Protein AF-A0A257AW34-F1 (afdb_monomer_lite)

Structure (mmCIF, N/CA/C/O backbone):
data_AF-A0A257AW34-F1
#
_entry.id   AF-A0A257AW34-F1
#
loop_
_atom_site.group_PDB
_atom_site.id
_atom_site.type_symbol
_atom_site.label_atom_id
_atom_site.label_alt_id
_atom_site.label_comp_id
_atom_site.label_asym_id
_atom_site.label_entity_id
_atom_site.label_seq_id
_atom_site.pdbx_PDB_ins_code
_atom_site.Cartn_x
_atom_site.Cartn_y
_atom_site.Cartn_z
_atom_site.occupancy
_atom_site.B_iso_or_equiv
_atom_site.auth_seq_id
_atom_site.auth_comp_id
_atom_site.auth_asym_id
_atom_site.auth_atom_id
_atom_site.pdbx_PDB_model_num
ATOM 1 N N . ALA A 1 1 ? -14.317 16.051 4.951 1.00 37.16 1 ALA A N 1
ATOM 2 C CA . ALA A 1 1 ? -13.404 15.230 4.131 1.00 37.16 1 ALA A CA 1
ATOM 3 C C . ALA A 1 1 ? -13.103 13.939 4.892 1.00 37.16 1 ALA A C 1
ATOM 5 O O . ALA A 1 1 ? -12.239 13.953 5.751 1.00 37.16 1 ALA A O 1
ATOM 6 N N . LEU A 1 2 ? -13.880 12.873 4.670 1.00 44.28 2 LEU A N 1
ATOM 7 C CA . LEU A 1 2 ? -13.832 11.630 5.470 1.00 44.28 2 LEU A CA 1
ATOM 8 C C . LEU A 1 2 ? -13.422 10.385 4.659 1.00 44.28 2 LEU A C 1
ATOM 10 O O . LEU A 1 2 ? -13.595 9.264 5.111 1.00 44.28 2 LEU A O 1
ATOM 14 N N . LEU A 1 3 ? -12.867 10.561 3.459 1.00 48.34 3 LEU A N 1
ATOM 15 C CA . LEU A 1 3 ? -12.553 9.457 2.545 1.00 48.34 3 LEU A CA 1
ATOM 16 C C . LEU A 1 3 ? -11.049 9.405 2.287 1.00 48.34 3 LEU A C 1
ATOM 18 O O . LEU A 1 3 ? -10.592 9.928 1.273 1.00 48.34 3 LEU A O 1
ATOM 22 N N . ALA A 1 4 ? -10.271 8.872 3.241 1.00 53.78 4 ALA A N 1
ATOM 23 C CA . ALA A 1 4 ? -8.833 8.642 3.036 1.00 53.78 4 ALA A CA 1
ATOM 24 C C . ALA A 1 4 ? -8.041 8.013 4.203 1.00 53.78 4 ALA A C 1
ATOM 26 O O . ALA A 1 4 ? -6.869 7.703 3.995 1.00 53.78 4 ALA A O 1
ATOM 27 N N . LEU A 1 5 ? -8.563 7.915 5.428 1.00 61.16 5 LEU A N 1
ATOM 28 C CA . LEU A 1 5 ? -7.758 7.466 6.572 1.00 61.16 5 LEU A CA 1
ATOM 29 C C . LEU A 1 5 ? -7.882 5.951 6.777 1.00 61.16 5 LEU A C 1
ATOM 31 O O . LEU A 1 5 ? -8.985 5.418 6.776 1.00 61.16 5 LEU A O 1
ATOM 35 N N . GLY A 1 6 ? -6.751 5.264 6.964 1.00 62.81 6 GLY A N 1
ATOM 36 C CA . GLY A 1 6 ? -6.718 3.834 7.271 1.00 62.81 6 GLY A CA 1
ATOM 37 C C . GLY A 1 6 ? -7.396 3.512 8.605 1.00 62.81 6 GLY A C 1
ATOM 38 O O . GLY A 1 6 ? -7.564 4.384 9.466 1.00 62.81 6 GLY A O 1
ATOM 39 N N . ALA A 1 7 ? -7.760 2.242 8.792 1.00 67.31 7 ALA A N 1
ATOM 40 C CA . ALA A 1 7 ? -8.637 1.774 9.870 1.00 67.31 7 ALA A CA 1
ATOM 41 C C . ALA A 1 7 ? -8.239 2.253 11.283 1.00 67.31 7 ALA A C 1
ATOM 43 O O . ALA A 1 7 ? -9.112 2.526 12.106 1.00 67.31 7 ALA A O 1
ATOM 44 N N . ARG A 1 8 ? -6.939 2.419 11.581 1.00 69.06 8 ARG A N 1
ATOM 45 C CA . ARG A 1 8 ? -6.475 2.954 12.881 1.00 69.06 8 ARG A CA 1
ATOM 46 C C . ARG A 1 8 ? -6.868 4.408 13.116 1.00 69.06 8 ARG A C 1
ATOM 48 O O . ARG A 1 8 ? -7.265 4.754 14.225 1.00 69.06 8 ARG A O 1
ATOM 55 N N . ALA A 1 9 ? -6.733 5.258 12.107 1.00 69.88 9 ALA A N 1
ATOM 56 C CA . ALA A 1 9 ? -7.029 6.675 12.257 1.00 69.88 9 ALA A CA 1
ATOM 57 C C . ALA A 1 9 ? -8.541 6.937 12.209 1.00 69.88 9 ALA A C 1
ATOM 59 O O . ALA A 1 9 ? -9.041 7.733 12.999 1.00 69.88 9 ALA A O 1
ATOM 60 N N . LEU A 1 10 ? -9.285 6.165 11.408 1.00 74.44 10 LEU A N 1
ATOM 61 C CA . LEU A 1 10 ? -10.747 6.155 11.466 1.00 74.44 10 LEU A CA 1
ATOM 62 C C . LEU A 1 10 ? -11.251 5.688 12.845 1.00 74.44 10 LEU A C 1
ATOM 64 O O . LEU A 1 10 ? -12.094 6.344 13.451 1.00 74.44 10 LEU A O 1
ATOM 68 N N . ARG A 1 11 ? -10.666 4.622 13.410 1.00 79.25 11 ARG A N 1
ATOM 69 C CA . ARG A 1 11 ? -10.960 4.176 14.785 1.00 79.25 11 ARG A CA 1
ATOM 70 C C . ARG A 1 11 ? -10.692 5.271 15.820 1.00 79.25 11 ARG A C 1
ATOM 72 O O . ARG A 1 11 ? -11.488 5.437 16.741 1.00 79.25 11 ARG A O 1
ATOM 79 N N . TYR A 1 12 ? -9.588 6.007 15.687 1.00 79.00 12 TYR A N 1
ATOM 80 C CA . TYR A 1 12 ? -9.249 7.105 16.595 1.00 79.00 12 TYR A CA 1
ATOM 81 C C . TYR A 1 12 ? -10.294 8.229 16.554 1.00 79.00 12 TYR A C 1
ATOM 83 O O . TYR A 1 12 ? -10.777 8.648 17.606 1.00 79.00 12 TYR A O 1
ATOM 91 N N . GLU A 1 13 ? -10.708 8.663 15.361 1.00 80.88 13 GLU A N 1
ATOM 92 C CA . GLU A 1 13 ? -11.752 9.684 15.213 1.00 80.88 13 GLU A CA 1
ATOM 93 C C . GLU A 1 13 ? -13.102 9.233 15.780 1.00 80.88 13 GLU A C 1
ATOM 95 O O . GLU A 1 13 ? -13.773 10.001 16.470 1.00 80.88 13 GLU A O 1
ATOM 100 N N . LEU A 1 14 ? -13.512 7.988 15.521 1.00 81.94 14 LEU A N 1
ATOM 101 C CA . LEU A 1 14 ? -14.790 7.470 16.016 1.00 81.94 14 LEU A CA 1
ATOM 102 C C . LEU A 1 14 ? -14.805 7.379 17.551 1.00 81.94 14 LEU A C 1
ATOM 104 O O . LEU A 1 14 ? -15.817 7.707 18.170 1.00 81.94 14 LEU A O 1
ATOM 108 N N . ARG A 1 15 ? -13.670 7.035 18.178 1.00 83.75 15 ARG A N 1
ATOM 109 C CA . ARG A 1 15 ? -13.525 7.092 19.643 1.00 83.75 15 ARG A CA 1
ATOM 110 C C . ARG A 1 15 ? -13.613 8.518 20.174 1.00 83.75 15 ARG A C 1
ATOM 112 O O . ARG A 1 15 ? -14.295 8.736 21.170 1.00 83.75 15 ARG A O 1
ATOM 119 N N . GLN A 1 16 ? -12.968 9.489 19.520 1.00 85.88 16 GLN A N 1
ATOM 120 C CA . GLN A 1 16 ? -13.089 10.901 19.913 1.00 85.88 16 GLN A CA 1
ATOM 121 C C . GLN A 1 16 ? -14.533 11.411 19.827 1.00 85.88 16 GLN A C 1
ATOM 123 O O . GLN A 1 16 ? -14.926 12.276 20.604 1.00 85.88 16 GLN A O 1
ATOM 128 N N . LYS A 1 17 ? -15.338 10.842 18.928 1.00 85.00 17 LYS A N 1
ATOM 129 C CA . LYS A 1 17 ? -16.772 11.132 18.794 1.00 85.00 17 LYS A CA 1
ATOM 130 C C . LYS A 1 17 ? -17.658 10.378 19.797 1.00 85.00 17 LYS A C 1
ATOM 132 O O . LYS A 1 17 ? -18.877 10.469 19.702 1.00 85.00 17 LYS A O 1
ATOM 137 N N . GLY A 1 18 ? -17.075 9.643 20.747 1.00 86.56 18 GLY A N 1
ATOM 138 C CA . GLY A 1 18 ? -17.807 8.929 21.798 1.00 86.56 18 GLY A CA 1
ATOM 139 C C . GLY A 1 18 ? -18.462 7.622 21.347 1.00 86.56 18 GLY A C 1
ATOM 140 O O . GLY A 1 18 ? -19.282 7.069 22.078 1.00 86.56 18 GLY A O 1
ATOM 141 N N . ILE A 1 19 ? -18.116 7.109 20.164 1.00 86.00 19 ILE A N 1
ATOM 142 C CA . ILE A 1 19 ? -18.658 5.842 19.665 1.00 86.00 19 ILE A CA 1
ATOM 143 C C . ILE A 1 19 ? -17.971 4.683 20.395 1.00 86.00 19 ILE A C 1
ATOM 145 O O . ILE A 1 19 ? -16.755 4.685 20.606 1.00 86.00 19 ILE A O 1
ATOM 149 N N . SER A 1 20 ? -18.755 3.686 20.806 1.00 84.25 20 SER A N 1
ATOM 150 C CA . SER A 1 20 ? -18.249 2.538 21.557 1.00 84.25 20 SER A CA 1
ATOM 151 C C . SER A 1 20 ? -17.346 1.638 20.706 1.00 84.25 20 SER A C 1
ATOM 153 O O . SER A 1 20 ? -17.540 1.466 19.504 1.00 84.25 20 SER A O 1
ATOM 155 N N . GLU A 1 21 ? -16.367 0.989 21.344 1.00 73.94 21 GLU A N 1
ATOM 156 C CA . GLU A 1 21 ? -15.418 0.095 20.660 1.00 73.94 21 GLU A CA 1
ATOM 157 C C . GLU A 1 21 ? -16.103 -1.126 20.011 1.00 73.94 21 GLU A C 1
ATOM 159 O O . GLU A 1 21 ? -15.539 -1.740 19.108 1.00 73.94 21 GLU A O 1
ATOM 164 N N . SER A 1 22 ? -17.301 -1.519 20.464 1.00 71.94 22 SER A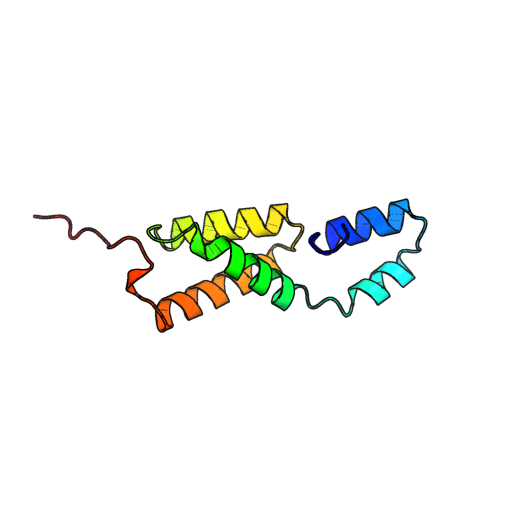 N 1
ATOM 165 C CA . SER A 1 22 ? -18.097 -2.567 19.809 1.00 71.94 22 SER A CA 1
ATOM 166 C C . SER A 1 22 ? -18.636 -2.096 18.458 1.00 71.94 22 SER A C 1
ATOM 168 O O . SER A 1 22 ? -18.360 -2.748 17.458 1.00 71.94 22 SER A O 1
ATOM 170 N N . ILE A 1 23 ? -19.281 -0.925 18.414 1.00 76.56 23 ILE A N 1
ATOM 171 C CA . ILE A 1 23 ? -19.816 -0.327 17.180 1.00 76.56 23 ILE A CA 1
ATOM 172 C C . ILE A 1 23 ? -18.682 0.006 16.206 1.00 76.56 23 ILE A C 1
ATOM 174 O O . ILE A 1 23 ? -18.805 -0.220 15.008 1.00 76.56 23 ILE A O 1
ATOM 178 N N . ILE A 1 24 ? -17.543 0.496 16.706 1.00 75.81 24 ILE A N 1
ATOM 179 C CA . ILE A 1 24 ? -16.382 0.778 15.853 1.00 75.81 24 ILE A CA 1
ATOM 180 C C . ILE A 1 24 ? -15.805 -0.507 15.256 1.00 75.81 24 ILE A C 1
ATOM 182 O O . ILE A 1 24 ? -15.406 -0.511 14.098 1.00 75.81 24 ILE A O 1
ATOM 186 N N . ARG A 1 25 ? -15.733 -1.602 16.022 1.00 68.38 25 ARG A N 1
ATOM 187 C CA . ARG A 1 25 ? -15.261 -2.885 15.485 1.00 68.38 25 ARG A CA 1
ATOM 188 C C . ARG A 1 25 ? -16.196 -3.433 14.419 1.00 68.38 25 ARG A C 1
ATOM 190 O O . ARG A 1 25 ? -15.690 -3.878 13.403 1.00 68.38 25 ARG A O 1
ATOM 197 N N . GLU A 1 26 ? -17.501 -3.367 14.643 1.00 67.31 26 GLU A N 1
ATOM 198 C CA . GLU A 1 26 ? -18.516 -3.809 13.683 1.00 67.31 26 GLU A CA 1
ATOM 199 C C . GLU A 1 26 ? -18.479 -2.964 12.401 1.00 67.31 26 GLU A C 1
ATOM 201 O O . GLU A 1 26 ? -18.321 -3.502 11.313 1.00 67.31 26 GLU A O 1
ATOM 206 N N . ALA A 1 27 ? -18.466 -1.634 12.525 1.00 68.31 27 ALA A N 1
ATOM 207 C CA . ALA A 1 27 ? -18.401 -0.724 11.380 1.00 68.31 27 ALA A CA 1
ATOM 208 C C . ALA A 1 27 ? -17.083 -0.815 10.587 1.00 68.31 27 ALA A C 1
ATOM 210 O O . ALA A 1 27 ? -17.043 -0.473 9.409 1.00 68.31 27 ALA A O 1
ATOM 211 N N . LEU A 1 28 ? -15.992 -1.239 11.234 1.00 67.56 28 LEU A N 1
ATOM 212 C CA . LEU A 1 28 ? -14.697 -1.460 10.587 1.00 67.56 28 LEU A CA 1
ATOM 213 C C . LEU A 1 28 ? -14.483 -2.913 10.139 1.00 67.56 28 LEU A C 1
ATOM 215 O O . LEU A 1 28 ? -13.462 -3.178 9.512 1.00 67.56 28 LEU A O 1
ATOM 219 N N . ALA A 1 29 ? -15.387 -3.843 10.463 1.00 61.16 29 ALA A N 1
ATOM 220 C CA . ALA A 1 29 ? -15.261 -5.251 10.081 1.00 61.16 29 ALA A CA 1
ATOM 221 C C . ALA A 1 29 ? -15.491 -5.459 8.576 1.00 61.16 29 ALA A C 1
ATOM 223 O O . ALA A 1 29 ? -14.826 -6.299 7.979 1.00 61.16 29 ALA A O 1
ATOM 224 N N . ASP A 1 30 ? -16.357 -4.641 7.970 1.00 54.03 30 ASP A N 1
ATOM 225 C CA . ASP A 1 30 ? -16.642 -4.646 6.526 1.00 54.03 30 ASP A CA 1
ATOM 226 C C . ASP A 1 30 ? -15.680 -3.768 5.707 1.00 54.03 30 ASP A C 1
ATOM 228 O O . ASP A 1 30 ? -15.754 -3.721 4.478 1.00 54.03 30 ASP A O 1
ATOM 232 N N . VAL A 1 31 ? -14.753 -3.058 6.360 1.00 61.78 31 VAL A N 1
ATOM 233 C CA . VAL A 1 31 ? -13.703 -2.317 5.654 1.00 61.78 31 VAL A CA 1
ATOM 234 C C . VAL A 1 31 ? -12.658 -3.329 5.199 1.00 61.78 31 VAL A C 1
ATOM 236 O O . VAL A 1 31 ? -11.836 -3.784 5.997 1.00 61.78 31 VAL A O 1
ATOM 239 N N . ASN A 1 32 ? -12.683 -3.682 3.912 1.00 68.75 32 ASN A N 1
ATOM 240 C CA . ASN A 1 32 ? -11.676 -4.543 3.301 1.00 68.75 32 ASN A CA 1
ATOM 241 C C . ASN A 1 32 ? -10.327 -3.802 3.241 1.00 68.75 32 ASN A C 1
ATOM 243 O O . ASN A 1 32 ? -9.958 -3.179 2.244 1.00 68.75 32 ASN A O 1
ATOM 247 N N . ALA A 1 33 ? -9.605 -3.839 4.362 1.00 71.69 33 ALA A N 1
ATOM 248 C CA . ALA A 1 33 ? -8.360 -3.112 4.570 1.00 71.69 33 ALA A CA 1
ATOM 249 C C . ALA A 1 33 ? -7.289 -3.458 3.525 1.00 71.69 33 ALA A C 1
ATOM 251 O O . ALA A 1 33 ? -6.439 -2.618 3.226 1.00 71.69 33 ALA A O 1
ATOM 252 N N . GLU A 1 34 ? -7.346 -4.664 2.958 1.00 75.19 34 GLU A N 1
ATOM 253 C CA . GLU A 1 34 ? -6.452 -5.116 1.897 1.00 75.19 34 GLU A CA 1
ATOM 254 C C . GLU A 1 34 ? -6.780 -4.457 0.551 1.00 75.19 34 GLU A C 1
ATOM 256 O O . GLU A 1 34 ? -5.889 -3.869 -0.066 1.00 75.19 34 GLU A O 1
ATOM 261 N N . GLU A 1 35 ? -8.047 -4.457 0.130 1.00 82.12 35 GLU A N 1
ATOM 262 C CA . GLU A 1 35 ? -8.478 -3.758 -1.092 1.00 82.12 35 GLU A CA 1
ATOM 263 C C . GLU A 1 35 ? -8.234 -2.247 -1.010 1.00 82.12 35 GLU A C 1
ATOM 265 O O . GLU A 1 35 ? -7.787 -1.621 -1.977 1.00 82.12 35 GLU A O 1
ATOM 270 N N . ASP A 1 36 ? -8.478 -1.646 0.153 1.00 85.50 36 ASP A N 1
ATOM 271 C CA . ASP A 1 36 ? -8.220 -0.224 0.373 1.00 85.50 36 ASP A CA 1
ATOM 272 C C . ASP A 1 36 ? -6.720 0.098 0.363 1.00 85.50 36 ASP A C 1
ATOM 274 O O . ASP A 1 36 ? -6.309 1.127 -0.193 1.00 85.50 36 ASP A O 1
ATOM 278 N N . ALA A 1 37 ? -5.887 -0.781 0.930 1.00 88.12 37 ALA A N 1
ATOM 279 C CA . ALA A 1 37 ? -4.435 -0.656 0.866 1.00 88.12 37 ALA A CA 1
ATOM 280 C C . ALA A 1 37 ? -3.937 -0.769 -0.578 1.00 88.12 37 ALA A C 1
ATOM 282 O O . ALA A 1 37 ? -3.115 0.050 -0.999 1.00 88.12 37 ALA A O 1
ATOM 283 N N . LEU A 1 38 ? -4.464 -1.719 -1.354 1.00 90.81 38 LEU A N 1
ATOM 284 C CA . LEU A 1 38 ? -4.120 -1.902 -2.763 1.00 90.81 38 LEU A CA 1
ATOM 285 C C . LEU A 1 38 ? -4.520 -0.684 -3.602 1.00 90.81 38 LEU A C 1
ATOM 287 O O . LEU A 1 38 ? -3.691 -0.143 -4.337 1.00 90.81 38 LEU A O 1
ATOM 291 N N . ARG A 1 39 ? -5.742 -0.168 -3.432 1.00 90.75 39 ARG A N 1
ATOM 292 C CA . ARG A 1 39 ? -6.207 1.038 -4.139 1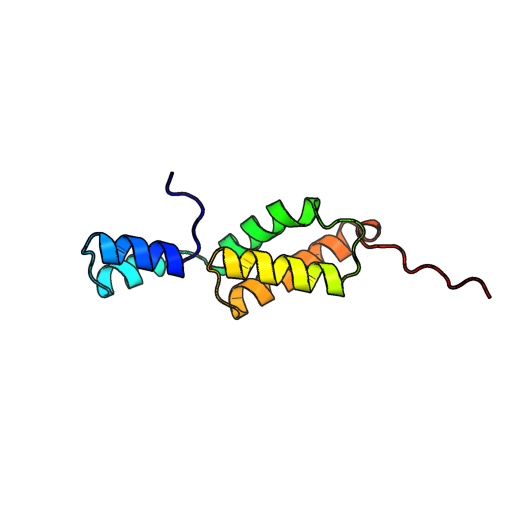.00 90.75 39 ARG A CA 1
ATOM 293 C C . ARG A 1 39 ? -5.342 2.257 -3.809 1.00 90.75 39 ARG A C 1
ATOM 295 O O . ARG A 1 39 ? -4.968 3.029 -4.696 1.00 90.75 39 ARG A O 1
ATOM 302 N N . ALA A 1 40 ? -4.980 2.432 -2.536 1.00 88.94 40 ALA A N 1
ATOM 303 C CA . ALA A 1 40 ? -4.063 3.491 -2.119 1.00 88.94 40 ALA A CA 1
ATOM 304 C C . ALA A 1 40 ? -2.656 3.302 -2.712 1.00 88.94 40 ALA A C 1
ATOM 306 O O . ALA A 1 40 ? -2.022 4.279 -3.125 1.00 88.94 40 ALA A O 1
ATOM 307 N N . ALA A 1 41 ? -2.177 2.059 -2.776 1.00 94.12 41 ALA A N 1
ATOM 308 C CA . ALA A 1 41 ? -0.883 1.705 -3.340 1.00 94.12 41 ALA A CA 1
ATOM 309 C C . ALA A 1 41 ? -0.809 2.020 -4.842 1.00 94.12 41 ALA A C 1
ATOM 311 O O . ALA A 1 41 ? 0.142 2.673 -5.275 1.00 94.12 41 ALA A O 1
ATOM 312 N N . GLN A 1 42 ? -1.836 1.656 -5.616 1.00 94.88 42 GLN A N 1
ATOM 313 C CA . GLN A 1 42 ? -1.939 1.932 -7.056 1.00 94.88 42 GLN A CA 1
ATOM 314 C C . GLN A 1 42 ? -1.835 3.432 -7.366 1.00 94.88 42 GLN A C 1
ATOM 316 O O . GLN A 1 42 ? -1.093 3.844 -8.262 1.00 94.88 42 GLN A O 1
ATOM 321 N N . GLY A 1 43 ? -2.516 4.273 -6.580 1.00 93.00 43 GLY A N 1
ATOM 322 C CA . GLY A 1 43 ? -2.434 5.729 -6.727 1.00 93.00 43 GLY A CA 1
ATOM 323 C C . GLY A 1 43 ? -1.024 6.285 -6.487 1.00 93.00 43 GLY A C 1
ATOM 324 O O . GLY A 1 43 ? -0.603 7.230 -7.158 1.00 93.00 43 GLY A O 1
ATOM 325 N N . GLN A 1 44 ? -0.274 5.688 -5.557 1.00 95.19 44 GLN A N 1
ATOM 326 C CA . GLN A 1 44 ? 1.085 6.115 -5.227 1.00 95.19 44 GLN A CA 1
ATOM 327 C C . GLN A 1 44 ? 2.144 5.540 -6.181 1.00 95.19 44 GLN A C 1
ATOM 329 O O . GLN A 1 44 ? 3.138 6.219 -6.452 1.00 95.19 44 GLN A O 1
ATOM 334 N N . ALA A 1 45 ? 1.938 4.336 -6.721 1.00 94.50 45 ALA A N 1
ATOM 335 C CA . ALA A 1 45 ? 2.912 3.624 -7.548 1.00 94.50 45 ALA A CA 1
ATOM 336 C C . ALA A 1 45 ? 3.358 4.419 -8.780 1.00 94.50 45 ALA A C 1
ATOM 338 O O . ALA A 1 45 ? 4.540 4.416 -9.107 1.00 94.50 45 ALA A O 1
ATOM 339 N N . ARG A 1 46 ? 2.468 5.211 -9.391 1.00 91.44 46 ARG A N 1
ATOM 340 C CA . ARG A 1 46 ? 2.802 6.076 -10.541 1.00 91.44 46 ARG A CA 1
ATOM 341 C C . ARG A 1 46 ? 3.980 7.023 -10.274 1.00 91.44 46 ARG A C 1
ATOM 343 O O . ARG A 1 46 ? 4.731 7.339 -11.187 1.00 91.44 46 ARG A O 1
ATOM 350 N N . LYS A 1 47 ? 4.166 7.457 -9.022 1.00 94.38 47 LYS A N 1
ATOM 351 C CA . LYS A 1 47 ? 5.262 8.355 -8.602 1.00 94.38 47 LYS A CA 1
ATOM 352 C C . LYS A 1 47 ? 6.574 7.623 -8.309 1.00 94.38 47 LYS A C 1
ATOM 354 O O . LYS A 1 47 ? 7.563 8.263 -7.966 1.00 94.38 47 LYS A O 1
ATOM 359 N N . LEU A 1 48 ? 6.561 6.293 -8.354 1.00 96.12 48 LEU A N 1
ATOM 360 C CA . LEU A 1 48 ? 7.669 5.420 -7.971 1.00 96.12 48 LEU A CA 1
ATOM 361 C C . LEU A 1 48 ? 8.267 4.661 -9.167 1.00 96.12 48 LEU A C 1
ATOM 363 O O . LEU A 1 48 ? 9.088 3.770 -8.958 1.00 96.12 48 LEU A O 1
ATOM 367 N N . ARG A 1 49 ? 7.869 5.004 -10.400 1.00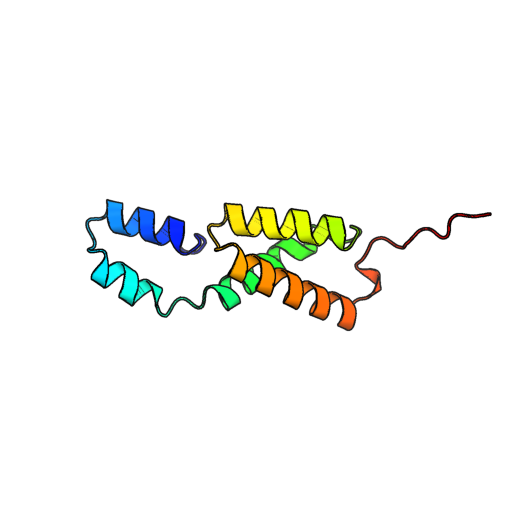 95.31 49 ARG A N 1
ATOM 368 C CA . ARG A 1 49 ? 8.459 4.457 -11.628 1.00 95.31 49 ARG A CA 1
ATOM 369 C C . ARG A 1 49 ? 9.958 4.770 -11.691 1.00 95.31 49 ARG A C 1
ATOM 371 O O . ARG A 1 49 ? 10.393 5.828 -11.236 1.00 95.31 49 ARG A O 1
ATOM 378 N N . GLY A 1 50 ? 10.741 3.853 -12.251 1.00 95.31 50 GLY A N 1
ATOM 379 C CA . GLY A 1 50 ? 12.191 4.000 -12.400 1.00 95.31 50 GLY A CA 1
ATOM 380 C C . GLY A 1 50 ? 12.974 3.786 -11.104 1.00 95.31 50 GLY A C 1
ATOM 381 O O . GLY A 1 50 ? 14.156 4.115 -11.037 1.00 95.31 50 GLY A O 1
ATOM 382 N N . LEU A 1 51 ? 12.337 3.253 -10.058 1.00 96.25 51 LEU A N 1
ATOM 383 C CA . LEU A 1 51 ? 13.020 2.773 -8.858 1.00 96.25 51 LEU A CA 1
ATOM 384 C C . LEU A 1 51 ? 13.386 1.295 -9.001 1.00 96.25 51 LEU A C 1
ATOM 386 O O . LEU A 1 51 ? 12.786 0.564 -9.790 1.00 96.25 51 LEU A O 1
ATOM 390 N N . SER A 1 52 ? 14.336 0.826 -8.189 1.00 95.56 52 SER A N 1
ATOM 391 C CA . SER A 1 52 ? 14.486 -0.617 -7.988 1.00 95.56 52 SER A CA 1
ATOM 392 C C . SER A 1 52 ? 13.280 -1.191 -7.239 1.00 95.56 52 SER A C 1
ATOM 394 O O . SER A 1 52 ? 12.640 -0.509 -6.431 1.00 95.56 52 SER A O 1
ATOM 396 N N . ARG A 1 53 ? 13.035 -2.492 -7.414 1.00 93.75 53 ARG A N 1
ATOM 397 C CA . ARG A 1 53 ? 12.011 -3.253 -6.674 1.00 93.75 53 ARG A CA 1
ATOM 398 C C . ARG A 1 53 ? 12.131 -3.066 -5.156 1.00 93.75 53 ARG A C 1
ATOM 400 O O . ARG A 1 53 ? 11.138 -2.889 -4.450 1.00 93.75 53 ARG A O 1
ATOM 407 N N . ARG A 1 54 ? 13.367 -3.032 -4.638 1.00 94.94 54 ARG A N 1
ATOM 408 C CA . ARG A 1 54 ? 13.645 -2.813 -3.208 1.00 94.94 54 ARG A CA 1
ATOM 409 C C . ARG A 1 54 ? 13.216 -1.421 -2.741 1.00 94.94 54 ARG A C 1
ATOM 411 O O . ARG A 1 54 ? 12.547 -1.312 -1.714 1.00 94.94 54 ARG A O 1
ATOM 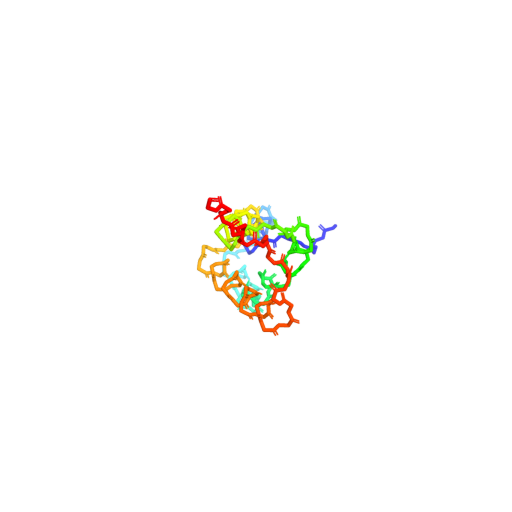418 N N . GLU A 1 55 ? 13.597 -0.376 -3.475 1.00 96.62 55 GLU A N 1
ATOM 419 C CA . GLU A 1 55 ? 13.239 1.014 -3.155 1.00 96.62 55 GLU A CA 1
ATOM 420 C C . GLU A 1 55 ? 11.729 1.239 -3.256 1.00 96.62 55 GLU A C 1
ATOM 422 O O . GLU A 1 55 ? 11.143 1.877 -2.379 1.00 96.62 55 GLU A O 1
ATOM 427 N N . PHE A 1 56 ? 11.093 0.677 -4.285 1.00 97.38 56 PHE A N 1
ATOM 428 C CA . PHE A 1 56 ? 9.645 0.711 -4.463 1.00 97.38 56 PHE A CA 1
ATOM 429 C C . PHE A 1 56 ? 8.930 0.117 -3.251 1.00 97.38 56 PHE A C 1
ATOM 431 O O . PHE A 1 56 ? 8.133 0.805 -2.610 1.00 97.38 56 PHE A O 1
ATOM 438 N N . ARG A 1 57 ? 9.287 -1.117 -2.868 1.00 96.56 57 ARG A N 1
ATOM 439 C CA . ARG A 1 57 ? 8.695 -1.805 -1.715 1.00 96.56 57 ARG A CA 1
ATOM 440 C C . ARG A 1 57 ? 8.859 -1.005 -0.426 1.00 96.56 57 ARG A C 1
ATOM 442 O O . ARG A 1 57 ? 7.892 -0.830 0.307 1.00 96.56 57 ARG A O 1
ATOM 449 N N . GLN A 1 58 ? 10.055 -0.484 -0.149 1.00 97.00 58 GLN A N 1
ATOM 450 C CA . GLN A 1 58 ? 10.296 0.315 1.057 1.00 97.00 58 GLN A CA 1
ATOM 451 C C . GLN A 1 58 ? 9.449 1.595 1.084 1.00 97.00 58 GLN A C 1
ATOM 453 O O . GLN A 1 58 ? 8.782 1.874 2.084 1.00 97.00 58 GLN A O 1
ATOM 458 N N . LYS A 1 59 ? 9.440 2.367 -0.010 1.00 97.56 59 LYS A N 1
ATOM 459 C CA . LYS A 1 59 ? 8.706 3.639 -0.075 1.00 97.56 59 LYS A CA 1
ATOM 460 C C . LYS A 1 59 ? 7.196 3.434 -0.018 1.00 97.56 59 LYS A C 1
ATOM 462 O O . LYS A 1 59 ? 6.509 4.200 0.662 1.00 97.56 59 LYS A O 1
ATOM 467 N N . LEU A 1 60 ? 6.689 2.412 -0.702 1.00 97.25 60 LEU A N 1
ATOM 468 C CA . LEU A 1 60 ? 5.264 2.125 -0.772 1.00 97.25 60 LEU A CA 1
ATOM 469 C C . LEU A 1 60 ? 4.732 1.572 0.557 1.00 97.25 60 LEU A C 1
ATOM 471 O O . LEU A 1 60 ? 3.740 2.091 1.066 1.00 97.25 60 LEU A O 1
ATOM 475 N N . SER A 1 61 ? 5.446 0.638 1.196 1.00 95.75 61 SER A N 1
ATOM 476 C CA . SER A 1 61 ? 5.099 0.160 2.544 1.00 95.75 61 SER A CA 1
ATOM 477 C C . SER A 1 61 ? 5.082 1.299 3.565 1.00 95.75 61 SER A C 1
ATOM 479 O O . SER A 1 61 ? 4.130 1.428 4.333 1.00 95.75 61 SER A O 1
ATOM 481 N N . ALA A 1 62 ? 6.092 2.177 3.553 1.00 95.44 62 ALA A N 1
ATOM 482 C CA . ALA A 1 62 ? 6.142 3.321 4.463 1.00 95.44 62 ALA A CA 1
ATOM 483 C C . ALA A 1 62 ? 4.995 4.317 4.213 1.00 95.44 62 ALA A C 1
ATOM 485 O O . ALA A 1 62 ? 4.457 4.901 5.155 1.00 95.44 62 ALA A O 1
ATOM 486 N N . PHE A 1 63 ? 4.601 4.517 2.952 1.00 95.69 63 PHE A N 1
ATOM 487 C CA . PHE A 1 63 ? 3.439 5.330 2.597 1.00 95.69 63 PHE A CA 1
ATOM 488 C C . PHE A 1 63 ? 2.137 4.752 3.166 1.00 95.69 63 PHE A C 1
ATOM 490 O O . PHE A 1 63 ? 1.380 5.488 3.800 1.00 95.69 63 PHE A O 1
ATOM 497 N N . LEU A 1 64 ? 1.906 3.448 3.005 1.00 90.88 64 LEU A N 1
ATOM 498 C CA . LEU A 1 64 ? 0.703 2.779 3.507 1.00 90.88 64 LEU A CA 1
ATOM 499 C C . LEU A 1 64 ? 0.644 2.772 5.042 1.00 90.88 64 LEU A C 1
ATOM 501 O O . LEU A 1 64 ? -0.401 3.065 5.622 1.00 90.88 64 LEU A O 1
ATOM 505 N N . GLN A 1 65 ? 1.771 2.551 5.718 1.00 87.88 65 GLN A N 1
ATOM 506 C CA . GLN A 1 65 ? 1.832 2.628 7.182 1.00 87.88 65 GLN A CA 1
ATOM 507 C C . GLN A 1 65 ? 1.514 4.037 7.702 1.00 87.88 65 GLN A C 1
ATOM 509 O O . GLN A 1 65 ? 0.735 4.179 8.642 1.00 87.88 65 GLN A O 1
ATOM 514 N N . ARG A 1 66 ? 2.027 5.097 7.054 1.00 88.81 66 ARG A N 1
ATOM 515 C CA . ARG A 1 66 ? 1.646 6.489 7.380 1.00 88.81 66 ARG A CA 1
ATOM 516 C C . ARG A 1 66 ? 0.165 6.774 7.123 1.00 88.81 66 ARG A C 1
ATOM 518 O O . ARG A 1 66 ? -0.404 7.654 7.760 1.00 88.81 66 ARG A O 1
ATOM 525 N N . ARG A 1 67 ? -0.462 6.030 6.209 1.00 82.62 67 ARG A N 1
ATOM 526 C CA . ARG A 1 67 ? -1.908 6.074 5.956 1.00 82.62 67 ARG A CA 1
ATOM 527 C C . ARG A 1 67 ? -2.723 5.341 7.027 1.00 82.62 67 ARG A C 1
ATOM 529 O O . ARG A 1 67 ? -3.935 5.517 7.067 1.00 82.62 67 ARG A O 1
ATOM 536 N N . GLY A 1 68 ? -2.078 4.551 7.886 1.00 81.25 68 GLY A N 1
ATOM 537 C CA . GLY A 1 68 ? -2.710 3.814 8.978 1.00 81.25 68 GLY A CA 1
ATOM 538 C C . GLY A 1 68 ? -3.095 2.371 8.648 1.00 81.25 68 GLY A C 1
ATOM 539 O O . GLY A 1 68 ? -3.838 1.776 9.431 1.00 81.25 68 GLY A O 1
ATOM 540 N N . PHE A 1 69 ? -2.617 1.815 7.529 1.00 84.31 69 PHE A N 1
ATOM 541 C CA . PHE A 1 69 ? -2.770 0.389 7.228 1.00 84.31 69 PHE A CA 1
ATOM 542 C C . PHE A 1 69 ? -1.871 -0.454 8.136 1.00 84.31 69 PHE A C 1
ATOM 544 O O . PHE A 1 69 ? -0.761 -0.034 8.487 1.00 84.31 69 PHE A O 1
ATOM 551 N N . ALA A 1 70 ? -2.349 -1.636 8.530 1.00 85.75 70 ALA A N 1
ATOM 552 C CA . ALA A 1 70 ? -1.531 -2.571 9.286 1.00 85.75 70 ALA A CA 1
ATOM 553 C C . ALA A 1 70 ? -0.362 -3.064 8.425 1.00 85.75 70 ALA A C 1
ATOM 555 O O . ALA A 1 70 ? -0.409 -3.035 7.194 1.00 85.75 70 ALA A O 1
ATOM 556 N N . TYR A 1 71 ? 0.701 -3.516 9.088 1.00 87.31 71 TYR A N 1
ATOM 557 C CA . TYR A 1 71 ? 1.901 -3.986 8.405 1.00 87.31 71 TYR A CA 1
ATOM 558 C C . TYR A 1 71 ? 1.593 -5.110 7.406 1.00 87.31 71 TYR A C 1
ATOM 560 O O . TYR A 1 71 ? 2.048 -5.042 6.266 1.00 87.31 71 TYR A O 1
ATOM 568 N N . ASP A 1 72 ? 0.787 -6.096 7.809 1.00 89.38 72 ASP A N 1
ATOM 569 C CA . ASP A 1 72 ? 0.477 -7.256 6.970 1.00 89.38 72 ASP A CA 1
ATOM 570 C C . ASP A 1 72 ? -0.366 -6.887 5.745 1.00 89.38 72 ASP A C 1
ATOM 572 O O . ASP A 1 72 ? -0.059 -7.350 4.646 1.00 89.38 72 ASP A O 1
ATOM 576 N N . ASP A 1 73 ? -1.360 -6.005 5.907 1.00 87.19 73 ASP A N 1
ATOM 577 C CA . ASP A 1 73 ? -2.182 -5.499 4.797 1.00 87.19 73 ASP A CA 1
ATOM 578 C C . ASP A 1 73 ? -1.327 -4.707 3.805 1.00 87.19 73 ASP A C 1
ATOM 580 O O . ASP A 1 73 ? -1.379 -4.934 2.597 1.00 87.19 73 ASP A O 1
ATOM 584 N N . ALA A 1 74 ? -0.466 -3.819 4.315 1.00 89.75 74 ALA A N 1
ATOM 585 C CA . ALA A 1 74 ? 0.460 -3.061 3.484 1.00 89.75 74 ALA A CA 1
ATOM 586 C C . ALA A 1 74 ? 1.425 -3.990 2.733 1.00 89.75 74 ALA A C 1
ATOM 588 O O . ALA A 1 74 ? 1.677 -3.797 1.546 1.00 89.75 74 ALA A O 1
ATOM 589 N N . ALA A 1 75 ? 1.955 -5.013 3.404 1.00 92.69 75 ALA A N 1
ATOM 590 C CA . ALA A 1 75 ? 2.871 -5.964 2.795 1.00 92.69 75 ALA A CA 1
ATOM 591 C C . ALA A 1 75 ? 2.188 -6.818 1.713 1.00 92.69 75 ALA A C 1
ATOM 593 O O . ALA A 1 75 ? 2.806 -7.064 0.676 1.00 92.69 75 ALA A O 1
ATOM 594 N N . ARG A 1 76 ? 0.936 -7.254 1.927 1.00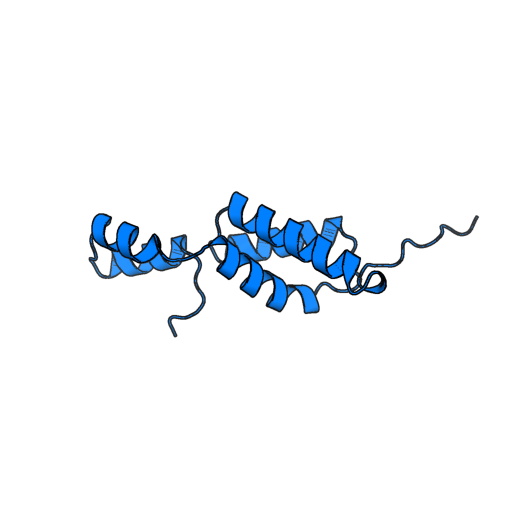 94.00 76 ARG A N 1
ATOM 595 C CA . ARG A 1 76 ? 0.131 -7.959 0.914 1.00 94.00 76 ARG A CA 1
ATOM 596 C C . ARG A 1 76 ? -0.128 -7.078 -0.305 1.00 94.00 76 ARG A C 1
ATOM 598 O O . ARG A 1 76 ? 0.285 -7.456 -1.399 1.00 94.00 76 ARG A O 1
ATOM 605 N N . ALA A 1 77 ? -0.666 -5.877 -0.097 1.00 94.00 77 ALA A N 1
ATOM 606 C CA . ALA A 1 77 ? -0.955 -4.924 -1.167 1.00 94.00 77 ALA A CA 1
ATOM 607 C C . ALA A 1 77 ? 0.288 -4.581 -2.005 1.00 94.00 77 ALA A C 1
ATOM 609 O O . ALA A 1 77 ? 0.228 -4.542 -3.232 1.00 94.00 77 ALA A O 1
ATOM 610 N N . VAL A 1 78 ? 1.440 -4.372 -1.359 1.00 96.50 78 VAL A N 1
ATOM 611 C CA . VAL A 1 78 ? 2.699 -4.075 -2.061 1.00 96.50 78 VAL A CA 1
ATOM 612 C C . VAL A 1 78 ? 3.179 -5.261 -2.892 1.00 96.50 78 VAL A C 1
ATOM 614 O O . VAL A 1 78 ? 3.615 -5.056 -4.022 1.00 96.50 78 VAL A O 1
ATOM 617 N N . ARG A 1 79 ? 3.111 -6.490 -2.359 1.00 96.44 79 ARG A N 1
ATOM 618 C CA . ARG A 1 79 ? 3.498 -7.693 -3.114 1.00 96.44 79 ARG A CA 1
ATOM 619 C C . ARG A 1 79 ? 2.599 -7.906 -4.325 1.00 96.44 79 ARG A C 1
ATOM 621 O O . ARG A 1 79 ? 3.120 -8.159 -5.405 1.00 96.44 79 ARG A O 1
ATOM 628 N N . GLN A 1 80 ? 1.287 -7.781 -4.140 1.00 96.12 80 GLN A N 1
ATOM 629 C CA . GLN A 1 80 ? 0.324 -7.926 -5.225 1.00 96.12 80 GLN A CA 1
ATOM 630 C C . GLN A 1 80 ? 0.579 -6.892 -6.325 1.00 96.12 80 GLN A C 1
ATOM 632 O O . GLN A 1 80 ? 0.777 -7.265 -7.476 1.00 96.12 80 GLN A O 1
ATOM 637 N N . LEU A 1 81 ? 0.673 -5.609 -5.967 1.00 96.69 81 LEU A N 1
ATOM 638 C CA . LEU A 1 81 ? 0.893 -4.551 -6.949 1.00 96.69 81 LEU A CA 1
ATOM 639 C C . LEU A 1 81 ? 2.237 -4.684 -7.675 1.00 96.69 81 LEU A C 1
ATOM 641 O O . LEU A 1 81 ? 2.335 -4.362 -8.854 1.00 96.69 81 LEU A O 1
ATOM 645 N N . GLN A 1 82 ? 3.283 -5.148 -6.986 1.00 96.25 82 GLN A N 1
ATOM 646 C CA . GLN A 1 82 ? 4.565 -5.413 -7.635 1.00 96.25 82 GLN A CA 1
ATOM 647 C C . GLN A 1 82 ? 4.425 -6.500 -8.711 1.00 96.25 82 GLN A C 1
ATOM 649 O O . GLN A 1 82 ? 4.944 -6.311 -9.807 1.00 96.25 82 GLN A O 1
ATOM 654 N N . ALA A 1 83 ? 3.715 -7.594 -8.417 1.00 96.00 83 ALA A N 1
ATOM 655 C CA . ALA A 1 83 ? 3.480 -8.672 -9.376 1.00 96.00 83 ALA A CA 1
ATOM 656 C C . ALA A 1 83 ? 2.639 -8.207 -10.579 1.00 96.00 83 ALA A C 1
ATOM 658 O O . ALA A 1 83 ? 2.973 -8.542 -11.711 1.00 96.00 83 ALA A O 1
ATOM 659 N N . GLU A 1 84 ? 1.600 -7.394 -10.348 1.00 96.38 84 GLU A N 1
ATOM 660 C CA . GLU A 1 84 ? 0.788 -6.783 -11.415 1.00 96.38 84 GLU A CA 1
ATOM 661 C C . GLU A 1 84 ? 1.652 -5.912 -12.340 1.00 96.38 84 GLU A C 1
ATOM 663 O O . GLU A 1 84 ? 1.639 -6.086 -13.554 1.00 96.38 84 GLU A O 1
ATOM 668 N N . ILE A 1 85 ? 2.486 -5.033 -11.773 1.00 96.44 85 ILE A N 1
ATOM 669 C CA . ILE A 1 85 ? 3.403 -4.190 -12.553 1.00 96.44 85 ILE A CA 1
ATOM 670 C C . ILE A 1 85 ? 4.416 -5.036 -13.332 1.00 96.44 85 ILE A C 1
ATOM 672 O O . ILE A 1 85 ? 4.705 -4.731 -14.482 1.00 96.44 85 ILE A O 1
ATOM 676 N N . GLU A 1 86 ? 4.977 -6.080 -12.719 1.00 94.25 86 GLU A N 1
ATOM 677 C CA . GLU A 1 86 ? 5.931 -6.970 -13.390 1.00 94.25 86 GLU A CA 1
ATOM 678 C C . GLU A 1 86 ? 5.303 -7.725 -14.568 1.00 94.25 86 GLU A C 1
ATOM 680 O O . GLU A 1 86 ? 6.000 -7.968 -15.552 1.00 94.25 86 GLU A O 1
ATOM 685 N N . ALA A 1 87 ? 4.013 -8.060 -14.488 1.00 94.88 87 ALA A N 1
ATOM 686 C CA . ALA A 1 87 ? 3.277 -8.699 -15.573 1.00 94.88 87 ALA A CA 1
ATOM 687 C C . ALA A 1 87 ? 2.887 -7.713 -16.689 1.00 94.88 87 ALA A C 1
ATOM 689 O O . ALA A 1 87 ? 3.031 -8.041 -17.867 1.00 94.88 87 ALA A O 1
ATOM 690 N N . ASP A 1 88 ? 2.420 -6.515 -16.326 1.00 96.00 88 ASP A N 1
ATOM 691 C CA . ASP A 1 88 ? 1.846 -5.550 -17.272 1.00 96.00 88 ASP A CA 1
ATOM 692 C C . ASP A 1 88 ? 2.896 -4.632 -17.921 1.00 96.00 88 ASP A C 1
ATOM 694 O O . ASP A 1 88 ? 2.772 -4.261 -19.089 1.00 96.00 88 ASP A O 1
ATOM 698 N N . ASP A 1 89 ? 3.923 -4.229 -17.168 1.00 94.62 89 ASP A N 1
ATOM 699 C CA . ASP A 1 89 ? 4.951 -3.281 -17.602 1.00 94.62 89 ASP A CA 1
ATOM 700 C C . ASP A 1 89 ? 6.322 -3.589 -16.965 1.00 94.62 89 ASP A C 1
ATOM 702 O O . ASP A 1 89 ? 6.753 -2.930 -16.008 1.00 94.62 89 ASP A O 1
ATOM 706 N N . PRO A 1 90 ? 7.082 -4.542 -17.534 1.00 90.56 90 PRO A N 1
ATOM 707 C CA . PRO A 1 90 ? 8.435 -4.851 -17.075 1.00 90.56 90 PRO A CA 1
ATOM 708 C C . PRO A 1 90 ? 9.394 -3.647 -17.115 1.00 90.56 90 PRO A C 1
ATOM 710 O O . PRO A 1 90 ? 10.352 -3.605 -16.340 1.00 90.56 90 PRO A O 1
ATOM 713 N N . SER A 1 91 ? 9.133 -2.653 -17.978 1.00 94.06 91 SER A N 1
ATOM 714 C CA . SER A 1 91 ? 9.948 -1.434 -18.127 1.00 94.06 91 SER A CA 1
ATOM 715 C C . SER A 1 91 ? 9.717 -0.397 -17.022 1.00 94.06 91 SER A C 1
ATOM 717 O O . SER A 1 91 ? 10.402 0.625 -16.958 1.00 94.06 91 SER A O 1
ATOM 719 N N . PHE A 1 92 ? 8.764 -0.653 -16.124 1.00 94.69 92 PHE A N 1
ATOM 720 C CA . PHE A 1 92 ? 8.466 0.215 -14.992 1.00 94.69 92 PHE A CA 1
ATOM 721 C C . PHE A 1 92 ? 9.663 0.397 -14.048 1.00 94.69 92 PHE A C 1
ATOM 723 O O . PHE A 1 92 ? 9.809 1.442 -13.401 1.00 94.69 92 PHE A O 1
ATOM 730 N N . TRP A 1 93 ? 10.496 -0.631 -13.927 1.00 95.62 93 TRP A N 1
ATOM 731 C CA . TRP A 1 93 ? 11.624 -0.657 -13.006 1.00 95.62 93 TRP A CA 1
ATOM 732 C C . TRP A 1 93 ? 12.815 0.116 -13.558 1.00 95.62 93 TRP A C 1
ATOM 734 O O . TRP A 1 93 ? 12.975 0.268 -14.768 1.00 95.62 93 TRP A O 1
ATOM 744 N N . ARG A 1 94 ? 13.688 0.589 -12.660 1.00 94.12 94 ARG A N 1
ATOM 745 C CA . ARG A 1 94 ? 15.011 1.057 -13.087 1.00 94.12 94 ARG A CA 1
ATOM 746 C C . ARG A 1 94 ? 15.672 -0.073 -13.886 1.00 94.12 94 ARG A C 1
ATOM 748 O O . ARG A 1 94 ? 15.756 -1.169 -13.324 1.00 94.12 94 ARG A O 1
ATOM 755 N N . PRO A 1 95 ? 16.137 0.169 -15.124 1.00 86.00 95 PRO A N 1
ATOM 756 C CA . PRO A 1 95 ? 16.936 -0.822 -15.822 1.00 86.00 95 PRO A CA 1
ATOM 757 C C . PRO A 1 95 ? 18.149 -1.141 -14.949 1.00 86.00 95 PRO A C 1
ATOM 759 O O . PRO A 1 95 ? 18.797 -0.235 -14.414 1.00 86.00 95 PRO A O 1
ATOM 762 N N . GLU A 1 96 ? 18.392 -2.429 -14.730 1.00 72.25 96 GLU A N 1
ATOM 763 C CA . GLU A 1 96 ? 19.655 -2.882 -14.164 1.00 72.25 96 GLU A CA 1
ATOM 764 C C . GLU A 1 96 ? 20.704 -2.476 -15.196 1.00 72.25 96 GLU A C 1
ATOM 766 O O . GLU A 1 96 ? 20.669 -2.948 -16.327 1.00 72.25 96 GLU A O 1
ATOM 771 N N . GLN A 1 97 ? 21.508 -1.465 -14.857 1.00 64.56 97 GLN A N 1
ATOM 772 C CA . GLN A 1 97 ? 22.622 -1.047 -15.698 1.00 64.56 97 GLN A CA 1
ATOM 773 C C . GLN A 1 97 ? 23.468 -2.309 -15.887 1.00 64.56 97 GLN A C 1
ATOM 775 O O . GLN A 1 97 ? 23.902 -2.890 -14.891 1.00 64.56 97 GLN A O 1
ATOM 780 N N . GLU A 1 98 ? 23.624 -2.775 -17.127 1.00 49.72 98 GLU A N 1
ATOM 781 C CA . GLU A 1 98 ? 24.730 -3.667 -17.450 1.00 49.72 98 GLU A CA 1
ATOM 782 C C . GLU A 1 98 ? 25.976 -2.881 -17.061 1.00 49.72 98 GLU A C 1
ATOM 784 O O . GLU A 1 98 ? 26.268 -1.848 -17.661 1.00 49.72 98 GLU A O 1
ATOM 789 N N . ASP A 1 99 ? 26.621 -3.292 -15.969 1.00 45.41 99 ASP A N 1
ATOM 790 C CA . ASP A 1 99 ? 27.935 -2.789 -15.602 1.00 45.41 99 ASP A CA 1
ATOM 791 C C . ASP A 1 99 ? 28.842 -3.068 -16.813 1.00 45.41 99 ASP A C 1
ATOM 793 O O . ASP A 1 99 ? 29.239 -4.210 -17.050 1.00 45.41 99 ASP A O 1
ATOM 797 N N . GLU A 1 100 ? 29.068 -2.044 -17.643 1.00 48.06 100 GLU A N 1
ATOM 798 C CA . GLU A 1 100 ? 29.998 -2.098 -18.768 1.00 48.06 100 GLU A CA 1
ATOM 799 C C . GLU A 1 100 ? 31.372 -2.511 -18.222 1.00 48.06 100 GLU A C 1
ATOM 801 O O . GLU A 1 100 ? 31.947 -1.841 -17.358 1.00 48.06 100 GLU A O 1
ATOM 806 N N . LEU A 1 101 ? 31.823 -3.671 -18.708 1.00 46.22 101 LEU A N 1
ATOM 807 C CA . LEU A 1 101 ? 33.112 -4.317 -18.455 1.00 46.22 101 LEU A CA 1
ATOM 808 C C . LEU A 1 101 ? 34.302 -3.434 -18.850 1.00 46.22 101 LEU A C 1
ATOM 810 O O . LEU A 1 101 ? 34.258 -2.836 -19.950 1.00 46.22 101 LEU A O 1
#

Foldseek 3Di:
DPPQAQLVVVLVVCVVVVHDPVVSCVVCVPVPLLVSLLVVLVVCLVVVFAAALVVSLVVSLVVSVVSVRDSVSSNNSSVVVVVVCCVPPVNRYNPPPPPDD

pLDDT: mean 82.88, std 15.15, ran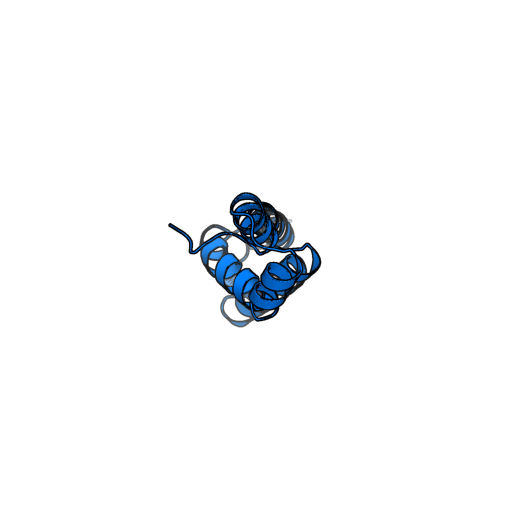ge [37.16, 97.56]

Radius of gyration: 16.96 Å; chains: 1; bounding box: 53×24×41 Å

Secondary structure (DSSP, 8-state):
--S---HHHHHHHHHHTT--HHHHHHHHHS--HHHHHHHHHHHHHGGGTTS-HHHHHHHHHHHHHHTT--HHHHHHHHHHHHHHHHHH-GGGSPP------

Sequence (101 aa):
ALLALGARALRYELRQKGISESIIREALADVNAEEDALRAAQGQARKLRGLSRREFRQKLSAFLQRRGFAYDDAARAVRQLQAEIEADDPSFWRPEQEDEL